Protein AF-A0A202DD78-F1 (afdb_monomer_lite)

pLDDT: mean 86.61, std 7.69, range [53.94, 94.0]

Radius of gyration: 13.79 Å; chains: 1; bounding box: 34×20×40 Å

Secondary structure (DSSP, 8-state):
--HHHHHHHHHHHHTSS-----HHHHHH-HHHHHHHTT--S---HHHHHHHHHHHHHHHHHHHHHHHHHHHHHTT-

Sequence (76 aa):
MNHLKLHLIIERIKHSEDFPFDVWDVADEIDLVLSFFGIPDVFTDEEMIVIKNDLGEIAENKQSAEVVRLAAERGW

Structure (mmCIF, N/CA/C/O backbone):
data_AF-A0A202DD78-F1
#
_entry.id   AF-A0A202DD78-F1
#
loop_
_atom_site.group_PDB
_atom_site.id
_atom_site.type_symbol
_atom_site.label_atom_id
_atom_site.label_alt_id
_atom_site.label_comp_id
_atom_site.label_asym_id
_atom_site.label_entity_id
_atom_site.label_seq_id
_atom_site.pdbx_PDB_ins_code
_atom_site.Cartn_x
_atom_site.Cartn_y
_atom_site.Cartn_z
_atom_site.occupancy
_atom_site.B_iso_or_equiv
_atom_site.auth_seq_id
_atom_site.auth_comp_id
_atom_site.auth_asym_id
_atom_site.auth_atom_id
_atom_site.pdbx_PDB_model_num
ATOM 1 N N . MET A 1 1 ? -4.437 2.646 19.760 1.00 63.31 1 MET A N 1
ATOM 2 C CA . MET A 1 1 ? -3.699 2.216 18.559 1.00 63.31 1 MET A CA 1
ATOM 3 C C . MET A 1 1 ? -3.087 0.839 18.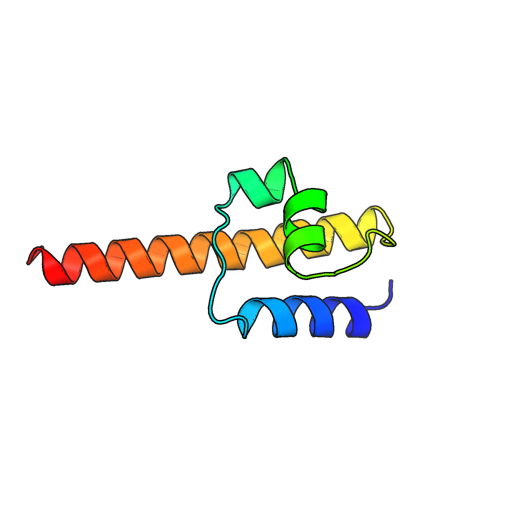785 1.00 63.31 1 MET A C 1
ATOM 5 O O . MET A 1 1 ? -2.313 0.675 19.726 1.00 63.31 1 MET A O 1
ATOM 9 N N . ASN A 1 2 ? -3.468 -0.168 17.993 1.00 80.75 2 ASN A N 1
ATOM 10 C CA . ASN A 1 2 ? -2.911 -1.523 18.110 1.00 80.75 2 ASN A CA 1
ATOM 11 C C . ASN A 1 2 ? -1.735 -1.703 17.134 1.00 80.75 2 ASN A C 1
ATOM 13 O O . ASN A 1 2 ? -1.904 -2.207 16.026 1.00 80.75 2 ASN A O 1
ATOM 17 N N . HIS A 1 3 ? -0.534 -1.301 17.559 1.00 81.44 3 HIS A N 1
ATOM 18 C CA . HIS A 1 3 ? 0.676 -1.343 16.726 1.00 81.44 3 HIS A CA 1
ATOM 19 C C . HIS A 1 3 ? 1.001 -2.733 16.168 1.00 81.44 3 HIS A C 1
ATOM 21 O O . HIS A 1 3 ? 1.486 -2.840 15.047 1.00 81.44 3 HIS A O 1
ATOM 27 N N . LEU A 1 4 ? 0.704 -3.801 16.916 1.00 88.38 4 LEU A N 1
ATOM 28 C CA . LEU A 1 4 ? 0.958 -5.167 16.460 1.00 88.38 4 LEU A CA 1
ATOM 29 C C . LEU A 1 4 ? 0.057 -5.538 15.274 1.00 88.38 4 LEU A C 1
ATOM 31 O O . LEU A 1 4 ? 0.532 -6.132 14.313 1.00 88.38 4 LEU A O 1
ATOM 35 N N . LYS A 1 5 ? -1.228 -5.158 15.317 1.00 88.00 5 LYS A N 1
ATOM 36 C CA . LYS A 1 5 ? -2.170 -5.369 14.203 1.00 88.00 5 LYS A CA 1
ATOM 37 C C . LYS A 1 5 ? -1.665 -4.682 12.931 1.00 88.00 5 LYS A C 1
ATOM 39 O O . LYS A 1 5 ? -1.616 -5.324 11.888 1.00 88.00 5 LYS A O 1
ATOM 44 N N . LEU A 1 6 ? -1.284 -3.405 13.032 1.00 88.38 6 LEU A N 1
ATOM 45 C CA . LEU A 1 6 ? -0.781 -2.629 11.893 1.00 88.38 6 LEU A CA 1
ATOM 46 C C . LEU A 1 6 ? 0.498 -3.244 11.330 1.00 88.38 6 LEU A C 1
ATOM 48 O O . LEU A 1 6 ? 0.575 -3.506 10.136 1.00 88.38 6 LEU A O 1
ATOM 52 N N . HIS A 1 7 ? 1.451 -3.577 12.201 1.00 89.00 7 HIS A N 1
ATOM 53 C CA . HIS A 1 7 ? 2.695 -4.217 11.795 1.00 89.00 7 HIS A CA 1
ATOM 54 C C . HIS A 1 7 ? 2.449 -5.525 11.028 1.00 89.00 7 HIS A C 1
ATOM 56 O O . HIS A 1 7 ? 3.014 -5.723 9.959 1.00 89.00 7 HIS A O 1
ATOM 62 N N . LEU A 1 8 ? 1.554 -6.390 11.516 1.00 90.25 8 LEU A N 1
ATOM 63 C CA . LEU A 1 8 ? 1.226 -7.652 10.842 1.00 90.25 8 LEU A CA 1
ATOM 64 C C . LEU A 1 8 ? 0.574 -7.448 9.467 1.00 90.25 8 LEU A C 1
ATOM 66 O O . LEU A 1 8 ? 0.823 -8.233 8.554 1.00 90.25 8 LEU A O 1
ATOM 70 N N . ILE A 1 9 ? -0.255 -6.415 9.311 1.00 90.00 9 ILE A N 1
ATOM 71 C CA . ILE A 1 9 ? -0.862 -6.054 8.023 1.00 90.00 9 ILE A CA 1
ATOM 72 C C . ILE A 1 9 ? 0.213 -5.619 7.031 1.00 90.00 9 ILE A C 1
ATOM 74 O O . ILE A 1 9 ? 0.271 -6.145 5.920 1.00 90.00 9 ILE A O 1
ATOM 78 N N . ILE A 1 10 ? 1.070 -4.692 7.448 1.00 91.38 10 ILE A N 1
ATOM 79 C CA . ILE A 1 10 ? 2.123 -4.142 6.601 1.00 91.38 10 ILE A CA 1
ATOM 80 C C . ILE A 1 10 ? 3.113 -5.239 6.198 1.00 91.38 10 ILE A C 1
ATOM 82 O O . ILE A 1 10 ? 3.420 -5.374 5.017 1.00 91.38 10 ILE A O 1
ATOM 86 N N . GLU A 1 11 ? 3.544 -6.091 7.130 1.00 91.25 11 GLU A N 1
ATOM 87 C CA . GLU A 1 11 ? 4.425 -7.224 6.818 1.00 91.25 11 GLU A CA 1
ATOM 88 C C . GLU A 1 11 ? 3.763 -8.229 5.868 1.00 91.25 11 GLU A C 1
ATOM 90 O O . GLU A 1 11 ? 4.397 -8.698 4.922 1.00 91.25 11 GLU A O 1
ATOM 95 N N . ARG A 1 12 ? 2.467 -8.516 6.042 1.00 91.31 12 ARG A N 1
ATOM 96 C CA . ARG A 1 12 ? 1.728 -9.373 5.106 1.00 91.31 12 ARG A CA 1
ATOM 97 C C . ARG A 1 12 ? 1.735 -8.799 3.688 1.00 91.31 12 ARG A C 1
ATOM 99 O O . ARG A 1 12 ? 1.920 -9.558 2.742 1.00 91.31 12 ARG A O 1
ATOM 106 N N . ILE A 1 13 ? 1.533 -7.491 3.539 1.00 90.44 13 ILE A N 1
ATOM 107 C CA . ILE A 1 13 ? 1.527 -6.823 2.233 1.00 90.44 13 ILE A CA 1
ATOM 108 C C . ILE A 1 13 ? 2.937 -6.790 1.626 1.00 90.44 13 ILE A C 1
ATOM 110 O O . ILE A 1 13 ? 3.094 -7.104 0.450 1.00 90.44 13 ILE A O 1
ATOM 114 N N . LYS A 1 14 ? 3.979 -6.507 2.420 1.00 87.75 14 LYS A N 1
ATOM 115 C CA . LYS A 1 14 ? 5.385 -6.542 1.967 1.00 87.75 14 LYS A CA 1
ATOM 116 C C . LYS A 1 14 ? 5.799 -7.898 1.404 1.00 87.75 14 LYS A C 1
ATOM 118 O O . LYS A 1 14 ? 6.569 -7.954 0.446 1.00 87.75 14 LYS A O 1
ATOM 123 N N . HIS A 1 15 ? 5.310 -8.972 2.020 1.00 86.88 15 HIS A N 1
ATOM 124 C CA . HIS A 1 15 ? 5.573 -10.348 1.608 1.00 86.88 15 HIS A CA 1
ATOM 125 C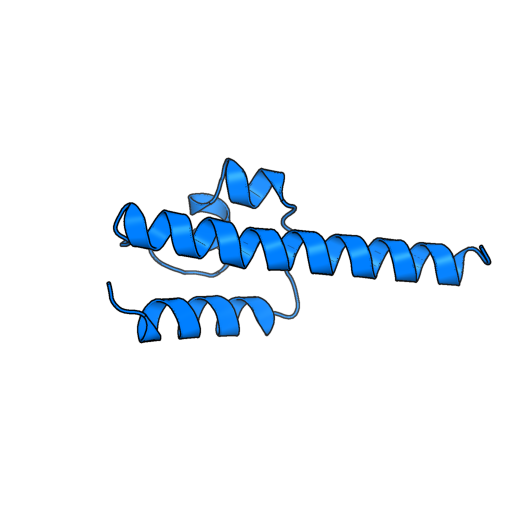 C . HIS A 1 15 ? 4.604 -10.874 0.541 1.00 86.88 15 HIS A C 1
ATOM 127 O O . HIS A 1 15 ? 4.765 -12.012 0.102 1.00 86.88 15 HIS A O 1
ATOM 133 N N . SER A 1 16 ? 3.627 -10.073 0.105 1.00 85.81 16 SER A N 1
ATOM 134 C CA . SER A 1 16 ? 2.845 -10.387 -1.088 1.00 85.81 16 SER A CA 1
ATOM 135 C C . SER A 1 16 ? 3.764 -10.397 -2.309 1.00 85.81 16 SER A C 1
ATOM 137 O O . SER A 1 16 ? 4.619 -9.519 -2.459 1.00 85.81 16 SER A O 1
ATOM 139 N N . GLU A 1 17 ? 3.590 -11.389 -3.183 1.00 76.19 17 GLU A N 1
ATOM 140 C CA . GLU A 1 17 ? 4.329 -11.457 -4.448 1.00 76.19 17 GLU A CA 1
ATOM 141 C C . GLU A 1 17 ? 4.027 -10.228 -5.317 1.00 76.19 17 GLU A C 1
ATOM 143 O O . GLU A 1 17 ? 4.948 -9.634 -5.878 1.00 76.19 17 GLU A O 1
ATOM 148 N N . ASP A 1 18 ? 2.767 -9.781 -5.306 1.00 81.12 18 ASP A N 1
ATOM 149 C CA . ASP A 1 18 ? 2.295 -8.641 -6.083 1.00 81.12 18 ASP A CA 1
ATOM 150 C C . ASP A 1 18 ? 1.865 -7.469 -5.193 1.00 81.12 18 ASP A C 1
ATOM 152 O O . ASP A 1 18 ? 1.111 -7.627 -4.225 1.00 81.12 18 ASP A O 1
ATOM 156 N N . PHE A 1 19 ? 2.332 -6.279 -5.574 1.00 88.56 19 PHE A N 1
ATOM 157 C CA . PHE A 1 19 ? 1.853 -4.981 -5.103 1.00 88.56 19 PHE A CA 1
ATOM 158 C C . PHE A 1 19 ? 1.629 -4.097 -6.342 1.00 88.56 19 PHE A C 1
ATOM 160 O O . PHE A 1 19 ? 2.556 -3.412 -6.773 1.00 88.56 19 PHE A O 1
ATOM 167 N N . PRO A 1 20 ? 0.449 -4.180 -6.985 1.00 89.25 20 PRO A N 1
ATOM 168 C CA . PRO A 1 20 ? 0.187 -3.541 -8.277 1.00 89.25 20 PRO A CA 1
ATOM 169 C C . PRO A 1 20 ? -0.213 -2.061 -8.161 1.00 89.25 20 PRO A C 1
ATOM 171 O O . PRO A 1 20 ? -0.754 -1.514 -9.116 1.00 89.25 20 PRO A O 1
ATOM 174 N N . PHE A 1 21 ? 0.015 -1.445 -7.001 1.00 91.31 21 PHE A N 1
ATOM 175 C CA . PHE A 1 21 ? -0.411 -0.085 -6.685 1.00 91.31 21 PHE A CA 1
ATOM 176 C C . PHE A 1 21 ? 0.783 0.860 -6.667 1.00 91.31 21 PHE A C 1
ATOM 178 O O . PHE A 1 21 ? 1.869 0.489 -6.208 1.00 91.31 21 PHE A O 1
ATOM 185 N N . ASP A 1 22 ? 0.579 2.079 -7.145 1.00 89.94 22 ASP A N 1
ATOM 186 C CA . ASP A 1 22 ? 1.543 3.159 -7.017 1.00 89.94 22 ASP A CA 1
ATOM 187 C C . ASP A 1 22 ? 1.265 4.037 -5.781 1.00 89.94 22 ASP A C 1
ATOM 189 O O . ASP A 1 22 ? 0.402 3.758 -4.945 1.00 89.94 22 ASP A O 1
ATOM 193 N N . VAL A 1 23 ? 2.071 5.084 -5.614 1.00 90.38 23 VAL A N 1
ATOM 194 C CA . VAL A 1 23 ? 1.977 5.998 -4.467 1.00 90.38 23 VAL A CA 1
ATOM 195 C C . VAL A 1 23 ? 0.649 6.766 -4.456 1.00 90.38 23 VAL A C 1
ATOM 197 O O . VAL A 1 23 ? 0.123 7.064 -3.383 1.00 90.38 23 VAL A O 1
ATOM 200 N N . TRP A 1 24 ? 0.098 7.078 -5.631 1.00 91.38 24 TRP A N 1
ATOM 201 C CA . TRP A 1 24 ? -1.159 7.811 -5.777 1.00 91.38 24 TRP A CA 1
ATOM 202 C C . TRP A 1 24 ? -2.345 6.923 -5.425 1.00 91.38 24 TRP A C 1
ATOM 204 O O . TRP A 1 24 ? -3.219 7.361 -4.681 1.00 91.38 24 TRP A O 1
ATOM 214 N N . ASP A 1 25 ? -2.314 5.658 -5.849 1.00 92.50 25 ASP A N 1
ATOM 215 C CA . ASP A 1 25 ? -3.317 4.662 -5.464 1.00 92.50 25 ASP A CA 1
ATOM 216 C C . ASP A 1 25 ? -3.410 4.536 -3.932 1.00 92.50 25 ASP A C 1
ATOM 218 O O . ASP A 1 25 ? -4.495 4.517 -3.355 1.00 92.50 25 ASP A O 1
ATOM 222 N N . VAL A 1 26 ? -2.267 4.507 -3.236 1.00 92.38 26 VAL A N 1
ATOM 223 C CA . VAL A 1 26 ? -2.231 4.455 -1.764 1.00 92.38 26 VAL A CA 1
ATOM 224 C C . VAL A 1 26 ? -2.733 5.762 -1.132 1.00 92.38 26 VAL A C 1
ATOM 226 O O . VAL A 1 26 ? -3.413 5.736 -0.100 1.00 92.38 26 VAL A O 1
ATOM 229 N N . ALA A 1 27 ? -2.402 6.913 -1.719 1.00 91.12 27 ALA A N 1
ATOM 230 C CA . ALA A 1 27 ? -2.790 8.217 -1.187 1.00 91.12 27 ALA A CA 1
ATOM 231 C C . ALA A 1 27 ? -4.304 8.466 -1.297 1.00 91.12 27 ALA A C 1
ATOM 233 O O . ALA A 1 27 ? -4.936 8.865 -0.304 1.00 91.12 27 ALA A O 1
ATOM 234 N N . ASP A 1 28 ? -4.873 8.183 -2.470 1.00 91.88 28 ASP A N 1
ATOM 235 C CA . ASP A 1 28 ? -6.234 8.561 -2.851 1.00 91.88 28 ASP A CA 1
ATOM 236 C C . ASP A 1 28 ? -7.240 7.406 -2.703 1.00 91.88 28 ASP A C 1
ATOM 238 O O . ASP A 1 28 ? -8.399 7.653 -2.367 1.00 91.88 28 ASP A O 1
ATOM 242 N N . GLU A 1 29 ? -6.807 6.149 -2.861 1.00 93.06 29 GLU A N 1
ATOM 243 C CA . GLU A 1 29 ? -7.676 4.960 -2.939 1.00 93.06 29 GLU A CA 1
ATOM 244 C C . GLU A 1 29 ? -7.292 3.853 -1.935 1.00 93.06 29 GLU A C 1
ATOM 246 O O . GLU A 1 29 ? -7.397 2.655 -2.213 1.00 93.06 29 GLU A O 1
ATOM 251 N N . ILE A 1 30 ? -6.883 4.234 -0.720 1.00 91.38 30 ILE A N 1
ATOM 252 C CA . ILE A 1 30 ? -6.417 3.287 0.311 1.00 91.38 30 ILE A CA 1
ATOM 253 C C . ILE A 1 30 ? -7.402 2.148 0.609 1.00 91.38 30 ILE A C 1
ATOM 255 O O . ILE A 1 30 ? -6.985 1.014 0.845 1.00 91.38 30 ILE A O 1
ATOM 259 N N . ASP A 1 31 ? -8.705 2.416 0.543 1.00 91.00 31 ASP A N 1
ATOM 260 C CA . ASP A 1 31 ? -9.744 1.420 0.808 1.00 91.00 31 ASP A CA 1
ATOM 261 C C . ASP A 1 31 ? -9.740 0.320 -0.259 1.00 91.00 31 ASP A C 1
ATOM 263 O O . ASP A 1 31 ? -9.960 -0.858 0.044 1.00 91.00 31 ASP A O 1
ATOM 267 N N . LEU A 1 32 ? -9.441 0.684 -1.512 1.00 91.56 32 LEU A N 1
ATOM 268 C CA . LEU A 1 32 ? -9.304 -0.250 -2.626 1.00 91.56 32 LEU A CA 1
ATOM 269 C C . LEU A 1 32 ? -8.035 -1.091 -2.466 1.00 91.56 32 LEU A C 1
ATOM 271 O O . LEU A 1 32 ? -8.094 -2.314 -2.627 1.00 91.56 32 LEU A O 1
ATOM 275 N N . VAL A 1 33 ? -6.923 -0.466 -2.063 1.00 92.12 33 VAL A N 1
ATOM 276 C CA . VAL A 1 33 ? -5.662 -1.160 -1.760 1.00 92.12 33 VAL A CA 1
ATOM 277 C C . VAL A 1 33 ? -5.876 -2.191 -0.648 1.00 92.12 33 VAL A C 1
ATOM 279 O O . VAL A 1 33 ? -5.537 -3.365 -0.805 1.00 92.12 33 VAL A O 1
ATOM 282 N N . LEU A 1 34 ? -6.502 -1.800 0.464 1.00 92.25 34 LEU A N 1
ATOM 283 C CA . LEU A 1 34 ? -6.797 -2.707 1.576 1.00 92.25 34 LEU A CA 1
ATOM 284 C C . LEU A 1 34 ? -7.760 -3.829 1.167 1.00 92.25 34 LEU A C 1
ATOM 286 O O . LEU A 1 34 ? -7.528 -4.996 1.505 1.00 92.25 34 LEU A O 1
ATOM 290 N N . SER A 1 35 ? -8.789 -3.503 0.381 1.00 92.25 35 SER A N 1
ATOM 291 C CA . SER A 1 35 ? -9.751 -4.478 -0.144 1.00 92.25 35 SER A CA 1
ATOM 292 C C . SER A 1 35 ? -9.089 -5.524 -1.040 1.00 92.25 35 SER A C 1
ATOM 294 O O . SER A 1 35 ? -9.414 -6.708 -0.929 1.00 92.25 35 SER A O 1
ATOM 296 N N . PHE A 1 36 ? -8.122 -5.129 -1.874 1.00 92.44 36 PHE A N 1
ATOM 297 C CA . PHE A 1 36 ? -7.352 -6.050 -2.715 1.00 92.44 36 PHE A CA 1
ATOM 298 C C . PHE A 1 36 ? -6.609 -7.106 -1.886 1.00 92.44 36 PHE A C 1
ATOM 300 O O . PHE A 1 36 ? -6.616 -8.289 -2.226 1.00 92.44 36 PHE A O 1
ATOM 307 N N . PHE A 1 37 ? -6.046 -6.716 -0.740 1.00 91.50 37 PHE A N 1
ATOM 308 C CA . PHE A 1 37 ? -5.385 -7.644 0.185 1.00 91.50 37 PHE A CA 1
ATOM 309 C C . PHE A 1 37 ? -6.359 -8.396 1.115 1.00 91.50 37 PHE A C 1
ATOM 311 O O . PHE A 1 37 ? -5.935 -9.169 1.989 1.00 91.50 37 PHE A O 1
ATOM 318 N N . GLY A 1 38 ? -7.670 -8.204 0.938 1.00 91.75 38 GLY A N 1
ATOM 319 C CA . GLY A 1 38 ? -8.712 -8.792 1.776 1.00 91.75 38 GLY A CA 1
ATOM 320 C C . GLY A 1 38 ? -8.655 -8.289 3.218 1.00 91.75 38 GLY A C 1
ATOM 321 O O . GLY A 1 38 ? -8.917 -9.054 4.149 1.00 91.75 38 GLY A O 1
ATOM 322 N N . ILE A 1 39 ? 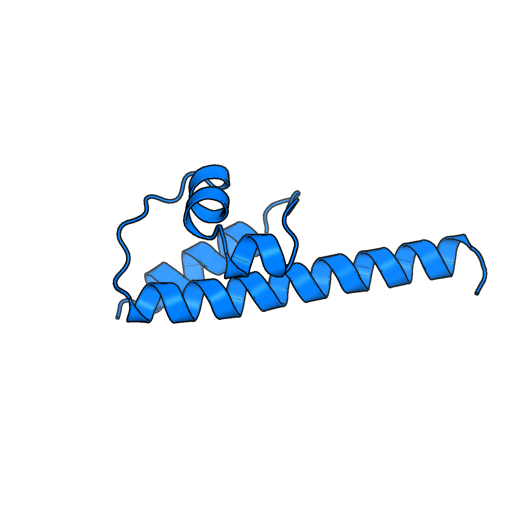-8.232 -7.040 3.418 1.00 90.62 39 ILE A N 1
ATOM 323 C CA . ILE A 1 39 ? -8.131 -6.406 4.730 1.00 90.62 39 ILE A CA 1
ATOM 324 C C . ILE A 1 39 ? -9.387 -5.559 4.940 1.00 90.62 39 ILE A C 1
ATOM 326 O O . ILE A 1 39 ? -9.649 -4.660 4.146 1.00 90.62 39 ILE A O 1
ATOM 330 N N . PRO A 1 40 ? -10.182 -5.838 5.986 1.00 84.25 40 PRO A N 1
ATOM 331 C CA . PRO A 1 40 ? -11.388 -5.072 6.251 1.00 84.25 40 PRO A CA 1
ATOM 332 C C . PRO A 1 40 ? -11.037 -3.648 6.687 1.00 84.25 40 PRO A C 1
ATOM 334 O O . PRO A 1 40 ? -10.163 -3.458 7.536 1.00 84.25 40 PRO A O 1
ATOM 337 N N . ASP A 1 41 ? -11.769 -2.674 6.152 1.00 76.62 41 ASP A N 1
ATOM 338 C CA . ASP A 1 41 ? -11.649 -1.256 6.490 1.00 76.62 41 ASP A CA 1
ATOM 339 C C . ASP A 1 41 ? -12.300 -0.950 7.853 1.00 76.62 41 ASP A C 1
ATOM 341 O O . ASP A 1 41 ? -13.427 -0.477 7.974 1.00 76.62 41 ASP A O 1
ATOM 345 N N . VAL A 1 42 ? -11.618 -1.364 8.921 1.00 84.75 42 VAL A N 1
ATOM 346 C CA . VAL A 1 42 ? -12.047 -1.173 10.318 1.00 84.75 42 VAL A CA 1
ATOM 347 C C . VAL A 1 42 ? -10.918 -0.551 11.136 1.00 84.75 42 VAL A C 1
ATOM 349 O O . VAL A 1 42 ? -10.514 -1.065 12.186 1.00 84.75 42 VAL A O 1
ATOM 352 N N . PHE A 1 43 ? -10.356 0.529 10.605 1.00 88.38 43 PHE A N 1
ATOM 353 C CA . PHE A 1 43 ? -9.259 1.282 11.206 1.00 88.38 43 PHE A CA 1
ATOM 354 C C . PHE A 1 43 ? -9.748 2.646 11.679 1.00 88.38 43 PHE A C 1
ATOM 356 O O . PHE A 1 43 ? -10.704 3.202 11.147 1.00 88.38 43 PHE A O 1
ATOM 363 N N . THR A 1 44 ? -9.103 3.184 12.709 1.00 91.44 44 THR A N 1
ATOM 364 C CA . THR A 1 44 ? -9.308 4.588 13.084 1.00 91.44 44 THR A CA 1
ATOM 365 C C . THR A 1 44 ? -8.549 5.507 12.129 1.00 91.44 44 THR A C 1
ATOM 367 O O . THR A 1 44 ? -7.602 5.070 11.479 1.00 91.44 44 THR A O 1
ATOM 370 N N . ASP A 1 45 ? -8.887 6.796 12.104 1.00 90.69 45 ASP A N 1
ATOM 371 C CA . ASP A 1 45 ? -8.179 7.791 11.283 1.00 90.69 45 ASP A CA 1
ATOM 372 C C . ASP A 1 45 ? -6.658 7.788 11.538 1.00 90.69 45 ASP A C 1
ATOM 374 O O . ASP A 1 45 ? -5.862 7.835 10.605 1.00 90.69 45 ASP A O 1
ATOM 378 N N . GLU A 1 46 ? -6.238 7.662 12.803 1.00 91.31 46 GLU A N 1
ATOM 379 C CA . GLU A 1 46 ? -4.820 7.545 13.179 1.00 91.31 46 GLU A CA 1
ATOM 380 C C . GLU A 1 46 ? -4.161 6.288 12.598 1.00 91.31 46 GLU A C 1
ATOM 382 O O . GLU A 1 46 ? -3.049 6.348 12.076 1.00 91.31 46 GLU A O 1
ATOM 387 N N . GLU A 1 47 ? -4.845 5.143 12.675 1.00 90.62 47 GLU A N 1
ATOM 388 C CA . GLU A 1 47 ? -4.358 3.884 12.112 1.00 90.62 47 GLU A CA 1
ATOM 389 C C . GLU A 1 47 ? -4.275 3.969 10.584 1.00 90.62 47 GLU A C 1
ATOM 391 O O . GLU A 1 47 ? -3.316 3.473 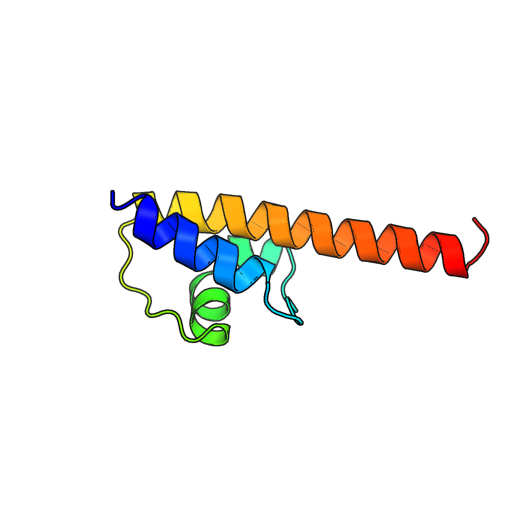9.994 1.00 90.62 47 GLU A O 1
ATOM 396 N N . MET A 1 48 ? -5.229 4.655 9.953 1.00 91.25 48 MET A N 1
ATOM 397 C CA . MET A 1 48 ? -5.257 4.857 8.510 1.00 91.25 48 MET A CA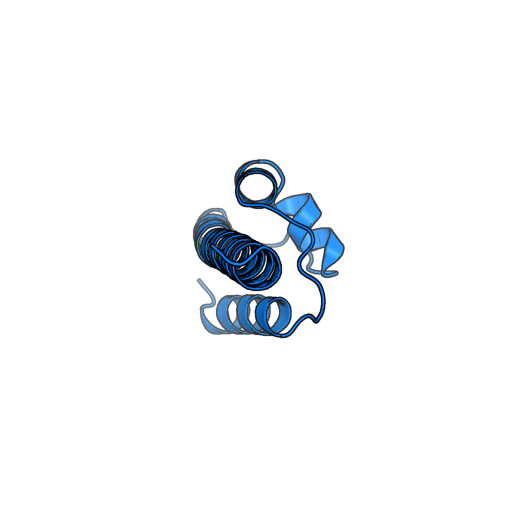 1
ATOM 398 C C . MET A 1 48 ? -4.104 5.740 8.026 1.00 91.25 48 MET A C 1
ATOM 400 O O . MET A 1 48 ? -3.501 5.447 6.999 1.00 91.25 48 MET A O 1
ATOM 404 N N . ILE A 1 49 ? -3.736 6.776 8.786 1.00 91.94 49 ILE A N 1
ATOM 405 C CA . ILE A 1 49 ? -2.557 7.604 8.484 1.00 91.94 49 ILE A CA 1
ATOM 406 C C . ILE A 1 49 ? -1.279 6.755 8.503 1.00 91.94 49 ILE A C 1
ATOM 408 O O . ILE A 1 49 ? -0.455 6.867 7.598 1.00 91.94 49 ILE A O 1
ATOM 412 N N . VAL A 1 50 ? -1.119 5.889 9.509 1.00 92.31 50 VAL A N 1
ATOM 413 C CA . VAL A 1 50 ? 0.051 4.999 9.603 1.00 92.31 50 VAL A CA 1
ATOM 414 C C . VAL A 1 50 ? 0.087 4.021 8.430 1.00 92.31 50 VAL A C 1
ATOM 416 O O . VAL A 1 50 ? 1.122 3.881 7.788 1.00 92.31 50 VAL A O 1
ATOM 419 N N . ILE A 1 51 ? -1.047 3.393 8.108 1.00 91.94 51 ILE A N 1
ATOM 420 C CA . ILE A 1 51 ? -1.150 2.461 6.979 1.00 91.94 51 ILE A CA 1
ATOM 421 C C . ILE A 1 51 ? -0.815 3.159 5.659 1.00 91.94 51 ILE A C 1
ATOM 423 O O . ILE A 1 51 ? -0.037 2.618 4.880 1.00 91.94 51 ILE A O 1
ATOM 427 N N . LYS A 1 52 ? -1.363 4.356 5.411 1.00 93.38 52 LYS A N 1
ATOM 428 C CA . LYS A 1 52 ? -1.074 5.129 4.195 1.00 93.38 52 LYS A CA 1
ATOM 429 C C . LYS A 1 52 ? 0.415 5.420 4.045 1.00 93.38 52 LYS A C 1
ATOM 431 O O . LYS A 1 52 ? 0.957 5.210 2.965 1.00 93.38 52 LYS A O 1
ATOM 436 N N . ASN A 1 53 ? 1.076 5.859 5.114 1.00 94.00 53 ASN A N 1
ATOM 437 C CA . ASN A 1 53 ? 2.508 6.153 5.071 1.00 94.00 53 ASN A CA 1
ATOM 438 C C . ASN A 1 53 ? 3.331 4.889 4.775 1.00 94.00 53 ASN A C 1
ATOM 440 O O . ASN A 1 53 ? 4.131 4.886 3.843 1.00 94.00 53 ASN A O 1
ATOM 444 N N . ASP A 1 54 ? 3.084 3.799 5.507 1.00 93.62 54 ASP A N 1
ATOM 445 C CA . ASP A 1 54 ? 3.845 2.554 5.355 1.00 93.62 54 ASP A CA 1
ATOM 446 C C . ASP A 1 54 ? 3.620 1.900 3.978 1.00 93.62 54 ASP A C 1
ATOM 448 O O . ASP A 1 54 ? 4.556 1.381 3.366 1.00 93.62 54 ASP A O 1
ATOM 452 N N . LEU A 1 55 ? 2.385 1.917 3.465 1.00 93.06 55 LEU A N 1
ATOM 453 C CA . LEU A 1 55 ? 2.081 1.410 2.125 1.00 93.06 55 LEU A CA 1
ATOM 454 C C . LEU A 1 55 ? 2.640 2.314 1.023 1.00 93.06 55 LEU A C 1
ATOM 456 O O . LEU A 1 55 ? 3.063 1.801 -0.012 1.00 93.06 55 LEU A O 1
ATOM 460 N N . GLY A 1 56 ? 2.700 3.627 1.254 1.00 93.50 56 GLY A N 1
ATOM 461 C CA . GLY A 1 56 ? 3.300 4.583 0.327 1.00 93.50 56 GLY A CA 1
ATOM 462 C C . GLY A 1 56 ? 4.790 4.311 0.144 1.00 93.50 56 GLY A C 1
ATOM 463 O O . GLY A 1 56 ? 5.261 4.199 -0.985 1.00 93.50 56 GLY A O 1
ATOM 464 N N . GLU A 1 57 ? 5.516 4.067 1.239 1.00 92.25 57 GLU A N 1
ATOM 465 C CA . GLU A 1 57 ? 6.926 3.664 1.173 1.00 92.25 57 GLU A CA 1
ATOM 466 C C . GLU A 1 57 ? 7.117 2.340 0.416 1.00 92.25 57 GLU A C 1
ATOM 468 O O . GLU A 1 57 ? 8.088 2.171 -0.324 1.00 92.25 57 GLU A O 1
ATOM 473 N N . ILE A 1 58 ? 6.208 1.373 0.575 1.00 90.44 58 ILE A N 1
ATOM 474 C CA . ILE A 1 58 ? 6.268 0.112 -0.181 1.00 90.44 58 ILE A CA 1
ATOM 475 C C . ILE A 1 58 ? 6.080 0.375 -1.676 1.00 90.44 58 ILE A C 1
ATOM 477 O O . ILE A 1 58 ? 6.857 -0.153 -2.477 1.00 90.44 58 ILE A O 1
ATOM 481 N N . ALA A 1 59 ? 5.098 1.200 -2.043 1.00 90.19 59 ALA A N 1
ATOM 482 C CA . ALA A 1 59 ? 4.833 1.583 -3.425 1.00 90.19 59 ALA A CA 1
ATOM 483 C C . ALA A 1 59 ? 6.056 2.267 -4.061 1.00 90.19 59 ALA A C 1
ATOM 485 O O . ALA A 1 59 ? 6.534 1.836 -5.112 1.00 90.19 59 ALA A O 1
ATOM 486 N N . GLU A 1 60 ? 6.635 3.259 -3.377 1.00 90.12 60 GLU A N 1
ATOM 487 C CA . GLU A 1 60 ? 7.840 3.971 -3.823 1.00 90.12 60 GLU A CA 1
ATOM 488 C C . GLU A 1 60 ? 9.032 3.028 -4.018 1.00 90.12 60 GLU A C 1
ATOM 490 O O . GLU A 1 60 ? 9.733 3.094 -5.034 1.00 90.12 60 GLU A O 1
ATOM 495 N N . ASN A 1 61 ? 9.260 2.121 -3.065 1.00 87.94 61 ASN A N 1
ATOM 496 C CA . ASN A 1 61 ? 10.364 1.167 -3.123 1.00 87.94 61 ASN A CA 1
ATOM 497 C C . ASN A 1 61 ? 10.199 0.171 -4.276 1.00 87.94 61 ASN A C 1
ATOM 499 O O . ASN A 1 61 ? 11.167 -0.119 -4.981 1.00 87.94 61 ASN A O 1
ATOM 503 N N . LYS A 1 62 ? 8.983 -0.343 -4.498 1.00 83.31 62 LYS A N 1
ATOM 504 C CA . LYS A 1 62 ? 8.683 -1.260 -5.608 1.00 83.31 62 LYS A CA 1
ATOM 505 C C . LYS A 1 62 ? 8.830 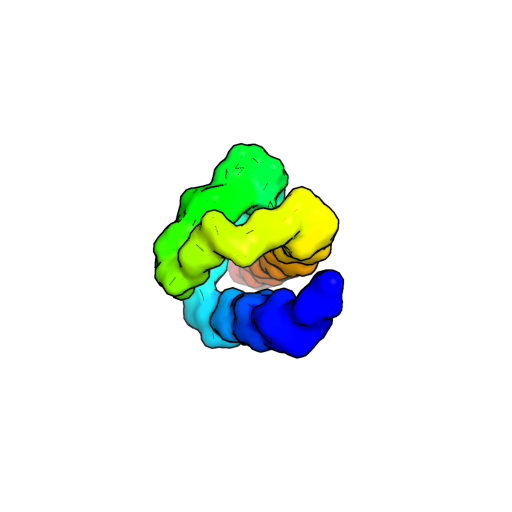-0.557 -6.958 1.00 83.31 62 LYS A C 1
ATOM 507 O O . LYS A 1 62 ? 9.463 -1.111 -7.855 1.00 83.31 62 LYS A O 1
ATOM 512 N N . GLN A 1 63 ? 8.336 0.675 -7.081 1.00 80.94 63 GLN A N 1
ATOM 513 C CA . GLN A 1 63 ? 8.472 1.477 -8.297 1.00 80.94 63 GLN A CA 1
ATOM 514 C C . GLN A 1 63 ? 9.941 1.805 -8.593 1.00 80.94 63 GLN A C 1
ATOM 516 O O . GLN A 1 63 ? 10.405 1.644 -9.721 1.00 80.94 63 GLN A O 1
ATOM 521 N N . SER A 1 64 ? 10.704 2.195 -7.572 1.00 81.50 64 SER A N 1
ATOM 522 C CA . SER A 1 64 ? 12.136 2.479 -7.703 1.00 81.50 64 SER A CA 1
ATOM 523 C C . SER A 1 64 ? 12.935 1.230 -8.084 1.00 81.50 64 SER A C 1
ATOM 525 O O . SER A 1 64 ? 13.796 1.297 -8.961 1.00 81.50 64 SER A O 1
ATOM 527 N N . ALA A 1 65 ? 12.634 0.076 -7.481 1.00 81.50 65 ALA A N 1
ATOM 528 C CA . ALA A 1 65 ? 13.273 -1.195 -7.824 1.00 81.50 65 ALA A CA 1
ATOM 529 C C . ALA A 1 65 ? 13.001 -1.600 -9.281 1.00 81.50 65 ALA A C 1
ATOM 531 O O . ALA A 1 65 ? 13.913 -2.053 -9.975 1.00 81.50 65 ALA A O 1
ATOM 532 N N . GLU A 1 66 ? 11.777 -1.381 -9.766 1.00 78.31 66 GLU A N 1
ATOM 533 C CA . GLU A 1 66 ? 11.411 -1.636 -11.158 1.00 78.31 66 GLU A CA 1
ATOM 534 C C . GLU A 1 66 ? 12.151 -0.706 -12.126 1.00 78.31 66 GLU A C 1
ATOM 536 O O . GLU A 1 66 ? 12.695 -1.162 -13.132 1.00 78.31 66 GLU A O 1
ATOM 541 N N . VAL A 1 67 ? 12.257 0.586 -11.801 1.00 78.38 67 VAL A N 1
ATOM 542 C CA . VAL A 1 67 ? 13.036 1.553 -12.592 1.00 78.38 67 VAL A CA 1
ATOM 543 C C . VAL A 1 67 ? 14.509 1.147 -12.668 1.00 78.38 67 VAL A C 1
ATOM 545 O O . VAL A 1 67 ? 15.091 1.171 -13.752 1.00 78.38 67 VAL A O 1
ATOM 548 N N . VAL A 1 68 ? 15.109 0.732 -11.547 1.00 79.25 68 VAL A N 1
ATOM 549 C CA . VAL A 1 68 ? 16.498 0.244 -11.508 1.00 79.25 68 VAL A CA 1
ATOM 550 C C . VAL A 1 68 ? 16.664 -1.015 -12.361 1.00 79.25 68 VAL A C 1
ATOM 552 O O . VAL A 1 68 ? 17.627 -1.106 -13.124 1.00 79.25 68 VAL A O 1
ATOM 555 N N . ARG A 1 69 ? 15.721 -1.965 -12.289 1.00 77.50 69 ARG A N 1
ATOM 556 C CA . ARG A 1 69 ? 15.733 -3.178 -13.122 1.00 77.50 69 ARG A CA 1
ATOM 557 C C . ARG A 1 69 ? 15.675 -2.836 -14.611 1.00 77.50 69 ARG A C 1
ATOM 559 O O . ARG A 1 69 ? 16.511 -3.305 -15.378 1.00 77.50 69 ARG A O 1
ATOM 566 N N . LEU A 1 70 ? 14.742 -1.973 -15.009 1.00 77.00 70 LEU A N 1
ATOM 567 C CA . LEU A 1 70 ? 14.582 -1.537 -16.398 1.00 77.00 70 LEU A CA 1
ATOM 568 C C . LEU A 1 70 ? 15.797 -0.748 -16.909 1.00 77.00 70 LEU A C 1
ATOM 570 O O . LEU A 1 70 ? 16.163 -0.880 -18.078 1.00 77.00 70 LEU A O 1
ATOM 574 N N . ALA A 1 71 ? 16.432 0.062 -16.059 1.00 75.75 71 ALA A N 1
ATOM 575 C CA . ALA A 1 71 ? 17.665 0.770 -16.399 1.00 75.75 71 ALA A CA 1
ATOM 576 C C . ALA A 1 71 ? 18.830 -0.209 -16.633 1.00 75.75 71 ALA A C 1
ATOM 578 O O . ALA A 1 71 ? 19.527 -0.097 -17.643 1.00 75.75 71 ALA A O 1
ATOM 579 N N . ALA A 1 72 ? 18.979 -1.217 -15.766 1.00 76.44 72 ALA A N 1
ATOM 580 C CA . ALA A 1 72 ? 19.992 -2.262 -15.907 1.00 76.44 72 ALA A CA 1
ATOM 581 C C . ALA A 1 72 ? 19.790 -3.113 -17.176 1.00 76.44 72 ALA A C 1
ATOM 583 O O . ALA A 1 72 ? 20.756 -3.420 -17.872 1.00 76.44 72 ALA A O 1
ATOM 584 N N . GLU A 1 73 ? 18.545 -3.449 -17.528 1.00 75.56 73 GLU A N 1
ATOM 585 C CA . GLU A 1 73 ? 18.222 -4.181 -18.764 1.00 75.56 73 GLU A CA 1
ATOM 586 C C . GLU A 1 73 ? 18.471 -3.358 -20.037 1.00 75.56 73 GLU A C 1
ATOM 588 O O . GLU A 1 73 ? 18.776 -3.917 -21.092 1.00 75.56 73 GLU A O 1
ATOM 593 N N . ARG A 1 74 ? 18.363 -2.026 -19.954 1.00 75.00 74 ARG A N 1
ATOM 594 C CA . ARG A 1 74 ? 18.588 -1.111 -21.085 1.00 75.00 74 ARG A CA 1
ATOM 595 C C . ARG A 1 74 ? 20.041 -0.653 -21.235 1.00 75.00 74 ARG A C 1
ATOM 597 O O . ARG A 1 74 ? 20.328 0.066 -22.191 1.00 75.00 74 ARG A O 1
ATOM 604 N N . GLY A 1 75 ? 20.946 -1.082 -20.352 1.00 64.00 75 GLY A N 1
ATOM 605 C CA . GLY A 1 75 ? 22.381 -0.787 -20.430 1.00 64.00 75 GLY A CA 1
ATOM 606 C C . GLY A 1 75 ? 22.739 0.682 -20.183 1.00 64.00 75 GLY A C 1
ATOM 607 O O . GLY A 1 75 ? 23.618 1.202 -20.871 1.00 64.00 75 GLY A O 1
ATOM 608 N N . TRP A 1 76 ? 22.027 1.347 -19.265 1.00 53.94 76 TRP A N 1
ATOM 609 C CA . TRP A 1 76 ? 22.316 2.717 -18.814 1.00 53.94 76 TRP A CA 1
ATOM 610 C C . TRP A 1 76 ? 23.271 2.723 -17.618 1.00 53.94 76 TRP A C 1
ATOM 612 O O . TRP A 1 76 ? 23.166 1.804 -16.775 1.00 53.94 76 TRP A O 1
#

Foldseek 3Di:
DPVVVLVVLLVLQLPDPDDPDALVCLVPPVCVSCVVVVHDPPDDPVSSVVNSVSVNVSRVVVVVVVVVVVCVVVVD